Protein AF-A0A1J7BL43-F1 (afdb_monomer_lite)

Structure (mmCIF, N/CA/C/O backbone):
data_AF-A0A1J7BL43-F1
#
_entry.id   AF-A0A1J7BL43-F1
#
loop_
_atom_site.group_PDB
_atom_site.id
_atom_site.type_symbol
_atom_site.label_atom_id
_atom_site.label_alt_id
_atom_site.label_comp_id
_atom_site.label_asym_id
_atom_site.label_entity_id
_atom_site.label_seq_id
_atom_site.pdbx_PDB_ins_code
_atom_site.Cartn_x
_atom_site.Cartn_y
_atom_site.Cartn_z
_atom_site.occupancy
_atom_site.B_iso_or_equiv
_atom_site.auth_seq_id
_atom_site.auth_comp_id
_atom_site.auth_asym_id
_atom_site.auth_atom_id
_atom_site.pdbx_PDB_model_num
ATOM 1 N N . MET A 1 1 ? 7.744 2.487 4.948 1.00 47.47 1 MET A N 1
ATOM 2 C CA . MET A 1 1 ? 7.362 3.803 4.394 1.00 47.47 1 MET A CA 1
ATOM 3 C C . MET A 1 1 ? 6.868 4.698 5.522 1.00 47.47 1 MET A C 1
ATOM 5 O O . MET A 1 1 ? 5.941 4.298 6.215 1.00 47.47 1 MET A O 1
ATOM 9 N N . ASN A 1 2 ? 7.490 5.861 5.736 1.00 58.38 2 ASN A N 1
ATOM 10 C CA . ASN A 1 2 ? 6.905 6.934 6.549 1.00 58.38 2 ASN A CA 1
ATOM 11 C C . ASN A 1 2 ? 6.100 7.815 5.596 1.00 58.38 2 ASN A C 1
ATOM 13 O O . ASN A 1 2 ? 6.675 8.668 4.929 1.00 58.38 2 ASN A O 1
ATOM 17 N N . ILE A 1 3 ? 4.797 7.561 5.485 1.00 66.56 3 ILE A N 1
ATOM 18 C CA . ILE A 1 3 ? 3.902 8.485 4.789 1.00 66.56 3 ILE A CA 1
ATOM 19 C C . ILE A 1 3 ? 3.739 9.692 5.721 1.00 66.56 3 ILE A C 1
ATOM 21 O O . ILE A 1 3 ? 3.333 9.493 6.872 1.00 66.56 3 ILE A O 1
ATOM 25 N N . PRO A 1 4 ? 4.114 10.912 5.302 1.00 75.06 4 PRO A N 1
ATOM 26 C CA . PRO A 1 4 ? 3.887 12.089 6.120 1.00 75.06 4 PRO A CA 1
ATOM 27 C C . PRO A 1 4 ? 2.377 12.318 6.216 1.00 75.06 4 PRO A C 1
ATOM 29 O O . PRO A 1 4 ? 1.718 12.574 5.214 1.00 75.06 4 PRO A O 1
ATOM 32 N N . PHE A 1 5 ? 1.840 12.188 7.424 1.00 81.62 5 PHE A N 1
ATOM 33 C CA . PHE A 1 5 ? 0.473 12.593 7.730 1.00 81.62 5 PHE A CA 1
ATOM 34 C C . PHE A 1 5 ? 0.458 14.069 8.099 1.00 81.62 5 PHE A C 1
ATOM 36 O O . PHE A 1 5 ? 1.371 14.545 8.785 1.00 81.62 5 PHE A O 1
ATOM 43 N N . ASP A 1 6 ? -0.613 14.766 7.728 1.00 91.56 6 ASP A N 1
ATOM 44 C CA . ASP A 1 6 ? -0.918 16.037 8.373 1.00 91.56 6 ASP A CA 1
ATOM 45 C C . ASP A 1 6 ? -1.079 15.807 9.895 1.00 91.56 6 ASP A C 1
ATOM 47 O O . ASP A 1 6 ? -1.632 14.779 10.309 1.00 91.56 6 ASP A O 1
ATOM 51 N N . PRO A 1 7 ? -0.615 16.719 10.769 1.00 88.94 7 PRO A N 1
ATOM 52 C CA . PRO A 1 7 ? -0.756 16.552 12.214 1.00 88.94 7 PRO A CA 1
ATOM 53 C C . PRO A 1 7 ? -2.196 16.269 12.669 1.00 88.94 7 PRO A C 1
ATOM 55 O O . PRO A 1 7 ? -2.410 15.429 13.544 1.00 88.94 7 PRO A O 1
ATOM 58 N N . ALA A 1 8 ? -3.196 16.911 12.060 1.00 90.56 8 ALA A N 1
ATOM 59 C CA . ALA A 1 8 ? -4.600 16.690 12.388 1.00 90.56 8 ALA A CA 1
ATOM 60 C C . ALA A 1 8 ? -5.095 15.318 11.904 1.00 90.56 8 ALA A C 1
ATOM 62 O O . ALA A 1 8 ? -5.891 14.669 12.585 1.00 90.56 8 ALA A O 1
ATOM 63 N N . GLU A 1 9 ? -4.618 14.850 10.749 1.00 90.06 9 GLU A N 1
ATOM 64 C CA . GLU A 1 9 ? -4.888 13.494 10.260 1.00 90.06 9 GLU A CA 1
ATOM 65 C C . GLU A 1 9 ? -4.299 12.443 11.188 1.00 90.06 9 GLU A C 1
ATOM 67 O O . GLU A 1 9 ? -4.993 11.502 11.577 1.00 90.06 9 GLU A O 1
ATOM 72 N N . LEU A 1 10 ? -3.046 12.637 11.596 1.00 90.44 10 LEU A N 1
ATOM 73 C CA . LEU A 1 10 ? -2.356 11.723 12.487 1.00 90.44 10 LEU A CA 1
ATOM 74 C C . LEU A 1 10 ? -3.092 11.582 13.824 1.00 90.44 10 LEU A C 1
ATOM 76 O O . LEU A 1 10 ? -3.241 10.467 14.321 1.00 90.44 10 LEU A O 1
ATOM 80 N N . GLU A 1 11 ? -3.599 12.678 14.390 1.00 93.69 11 GLU A N 1
ATOM 81 C CA . GLU A 1 11 ? -4.392 12.631 15.623 1.00 93.69 11 GLU A CA 1
ATOM 82 C C . GLU A 1 11 ? -5.725 11.889 15.448 1.00 93.69 11 GLU A C 1
ATOM 84 O O . GLU A 1 11 ? -6.120 11.113 16.326 1.00 93.69 11 GLU A O 1
ATOM 89 N N . ARG A 1 12 ? -6.400 12.040 14.300 1.00 93.62 12 ARG A N 1
ATOM 90 C CA . ARG A 1 12 ? -7.609 11.251 13.995 1.00 93.62 12 ARG A CA 1
ATOM 91 C C . ARG A 1 12 ? -7.297 9.759 13.910 1.00 93.62 12 ARG A C 1
ATOM 93 O O . ARG A 1 12 ? -8.020 8.954 14.495 1.00 93.62 12 ARG A O 1
ATOM 100 N N . VAL A 1 13 ? -6.214 9.393 13.226 1.00 92.50 13 VAL A N 1
ATOM 101 C CA . VAL A 1 13 ? -5.794 7.993 13.075 1.00 92.50 13 VAL A CA 1
ATOM 102 C C . VAL A 1 13 ? -5.385 7.397 14.422 1.00 92.50 13 VAL A C 1
ATOM 104 O O . VAL A 1 13 ? -5.786 6.280 14.740 1.00 92.50 13 VAL A O 1
ATOM 107 N N . LYS A 1 14 ? -4.642 8.141 15.251 1.00 94.19 14 LYS A N 1
ATOM 108 C CA . LYS A 1 14 ? -4.278 7.716 16.611 1.00 94.19 14 LYS A CA 1
ATOM 109 C C . LYS A 1 14 ? -5.500 7.422 17.467 1.00 94.19 14 LYS A C 1
ATOM 111 O O . LYS A 1 14 ? -5.535 6.381 18.117 1.00 94.19 14 LYS A O 1
ATOM 116 N N . ARG A 1 15 ? -6.500 8.308 17.444 1.00 95.88 15 ARG A N 1
ATOM 117 C CA . ARG A 1 15 ? -7.751 8.106 18.183 1.00 95.88 15 ARG A CA 1
ATOM 118 C C . ARG A 1 15 ? -8.480 6.854 17.703 1.00 95.88 15 ARG A C 1
ATOM 120 O O . ARG A 1 15 ? -8.799 5.998 18.514 1.00 95.88 15 ARG A O 1
ATOM 127 N N . ALA A 1 16 ? -8.643 6.698 16.391 1.00 94.62 16 ALA A N 1
ATOM 128 C CA . ALA A 1 16 ? -9.318 5.534 15.823 1.00 94.62 16 ALA A CA 1
ATOM 129 C C . ALA A 1 16 ? -8.582 4.209 16.113 1.00 94.62 16 ALA A C 1
ATOM 131 O O . ALA A 1 16 ? -9.220 3.189 16.369 1.00 94.62 16 ALA A O 1
ATOM 132 N N . ALA A 1 17 ? -7.246 4.218 16.107 1.00 95.19 17 ALA A N 1
ATOM 133 C CA . ALA A 1 17 ? -6.436 3.061 16.480 1.00 95.19 17 ALA A CA 1
ATOM 134 C C . ALA A 1 17 ? -6.594 2.712 17.968 1.00 95.19 17 ALA A C 1
ATOM 136 O O . ALA A 1 17 ? -6.788 1.544 18.309 1.00 95.19 17 ALA A O 1
ATOM 137 N N . HIS A 1 18 ? -6.575 3.728 18.837 1.00 96.56 18 HIS A N 1
ATOM 138 C CA . HIS A 1 18 ? -6.801 3.576 20.273 1.00 96.56 18 HIS A CA 1
ATOM 139 C C . HIS A 1 18 ? -8.194 3.010 20.576 1.00 96.56 18 HIS A C 1
ATOM 141 O O . HIS A 1 18 ? -8.304 2.057 21.343 1.00 96.56 18 HIS A O 1
ATOM 147 N N . ASP A 1 19 ? -9.242 3.526 19.930 1.00 96.44 19 ASP A N 1
ATOM 148 C CA . ASP A 1 19 ? -10.624 3.062 20.117 1.00 96.44 19 ASP A CA 1
ATOM 149 C C . ASP A 1 19 ? -10.805 1.589 19.709 1.00 96.44 19 ASP A C 1
ATOM 151 O O . ASP A 1 19 ? -11.639 0.880 20.269 1.00 96.44 19 ASP A O 1
ATOM 155 N N . LYS A 1 20 ? -9.989 1.104 18.763 1.00 93.81 20 LYS A N 1
ATOM 156 C CA . LYS A 1 20 ? -9.933 -0.309 18.358 1.00 93.81 20 LYS A CA 1
ATOM 157 C C . LYS A 1 20 ? -8.948 -1.157 19.173 1.00 93.81 20 LYS A C 1
ATOM 159 O O . LYS A 1 20 ? -8.866 -2.359 18.942 1.00 93.81 20 L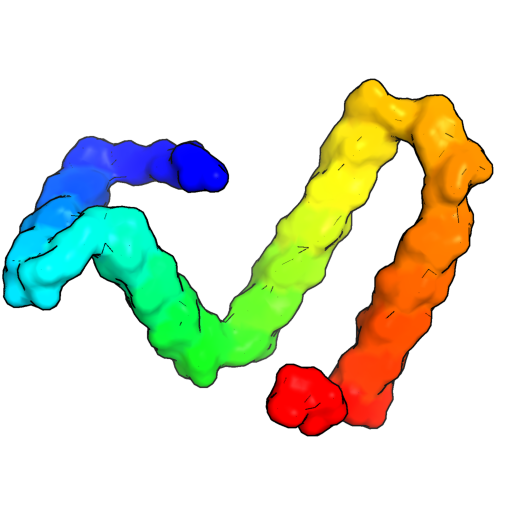YS A O 1
ATOM 164 N N . GLY A 1 21 ? -8.191 -0.562 20.095 1.00 96.38 21 GLY A N 1
ATOM 165 C CA . GLY A 1 21 ? -7.193 -1.263 20.904 1.00 96.38 21 GLY A CA 1
ATOM 166 C C . GLY A 1 21 ? -5.996 -1.799 20.110 1.00 96.38 21 GLY A C 1
ATOM 167 O O . GLY A 1 21 ? -5.359 -2.758 20.541 1.00 96.38 21 GLY A O 1
ATOM 168 N N . VAL A 1 22 ? -5.680 -1.210 18.952 1.00 96.00 22 VAL A N 1
ATOM 169 C CA . VAL A 1 22 ? -4.575 -1.645 18.080 1.00 96.00 22 VAL A CA 1
ATOM 170 C C . VAL A 1 22 ? -3.520 -0.552 17.919 1.00 96.00 22 VAL A C 1
ATOM 172 O O . VAL A 1 22 ? -3.757 0.628 18.172 1.00 96.00 22 VAL A O 1
ATOM 175 N N . SER A 1 23 ? -2.323 -0.928 17.461 1.00 94.88 23 SER A N 1
ATOM 176 C CA . SER A 1 23 ? -1.301 0.065 17.112 1.00 94.88 23 SER A CA 1
ATOM 177 C C . SER A 1 23 ? -1.726 0.893 15.892 1.00 94.88 23 SER A C 1
ATOM 179 O O . SER A 1 23 ? -2.378 0.379 14.986 1.00 94.88 23 SER A O 1
ATOM 181 N N . VAL A 1 24 ? -1.286 2.153 15.815 1.00 90.50 24 VAL A N 1
ATOM 182 C CA . VAL A 1 24 ? -1.530 3.040 14.657 1.00 90.50 24 VAL A CA 1
ATOM 183 C C . VAL A 1 24 ? -1.115 2.389 13.338 1.00 90.50 24 VAL A C 1
ATOM 185 O O . VAL A 1 24 ? -1.832 2.478 12.348 1.00 90.50 24 VAL A O 1
ATOM 188 N N . ARG A 1 25 ? 0.028 1.692 13.327 1.00 90.62 25 ARG A N 1
ATOM 189 C CA . ARG A 1 25 ? 0.512 0.988 12.136 1.00 90.62 25 ARG A CA 1
ATOM 190 C C . ARG A 1 25 ? -0.436 -0.136 11.721 1.00 90.62 25 ARG A C 1
ATOM 192 O O . ARG A 1 25 ? -0.759 -0.219 10.543 1.00 90.62 25 ARG A O 1
ATOM 199 N N . ALA A 1 26 ? -0.866 -0.968 12.670 1.00 90.56 26 ALA A N 1
ATOM 200 C CA . ALA A 1 26 ? -1.815 -2.048 12.400 1.00 90.56 26 ALA A CA 1
ATOM 201 C C . ALA A 1 26 ? -3.155 -1.488 11.907 1.00 90.56 26 ALA A C 1
ATOM 203 O O . ALA A 1 26 ? -3.667 -1.935 10.893 1.00 90.56 26 ALA A O 1
ATOM 204 N N . PHE A 1 27 ? -3.653 -0.423 12.539 1.00 93.69 27 PHE A N 1
ATOM 205 C CA . PHE A 1 27 ? -4.874 0.249 12.104 1.00 93.69 27 PHE A CA 1
ATOM 206 C C . PHE A 1 27 ? -4.799 0.737 10.652 1.00 93.69 27 PHE A C 1
ATOM 208 O O . PHE A 1 27 ? -5.713 0.476 9.876 1.00 93.69 27 PHE A O 1
ATOM 215 N N . ILE A 1 28 ? -3.726 1.449 10.281 1.00 90.19 28 ILE A N 1
ATOM 216 C CA . ILE A 1 28 ? -3.543 1.960 8.913 1.00 90.19 28 ILE A CA 1
ATOM 217 C C . ILE A 1 28 ? -3.449 0.800 7.923 1.00 90.19 28 ILE A C 1
ATOM 219 O O . ILE A 1 28 ? -4.058 0.858 6.860 1.00 90.19 28 ILE A O 1
ATOM 223 N N . HIS A 1 29 ? -2.694 -0.240 8.274 1.00 89.00 29 HIS A N 1
ATOM 224 C CA . HIS A 1 29 ? -2.532 -1.427 7.447 1.00 89.00 29 HIS A CA 1
ATOM 225 C C . HIS A 1 29 ? -3.877 -2.113 7.182 1.00 89.00 29 HIS A C 1
ATOM 227 O O . HIS A 1 29 ? -4.252 -2.302 6.029 1.00 89.00 29 HIS A O 1
ATOM 233 N N . ASP A 1 30 ? -4.640 -2.402 8.233 1.00 90.38 30 ASP A N 1
ATOM 234 C CA . ASP A 1 30 ? -5.920 -3.100 8.115 1.00 90.38 30 ASP A CA 1
ATOM 235 C C . ASP A 1 30 ? -6.969 -2.237 7.405 1.00 90.38 30 ASP A C 1
ATOM 237 O O . ASP A 1 30 ? -7.773 -2.746 6.628 1.00 90.38 30 ASP A O 1
ATOM 241 N N . ALA A 1 31 ? -6.947 -0.918 7.621 1.00 88.25 31 ALA A N 1
ATOM 242 C CA . ALA A 1 31 ? -7.802 0.010 6.889 1.00 88.25 31 ALA A CA 1
ATOM 243 C C . ALA A 1 31 ? -7.448 0.052 5.395 1.00 88.25 31 ALA A C 1
ATOM 245 O O . ALA A 1 31 ? -8.350 0.046 4.561 1.00 88.25 31 ALA A O 1
ATOM 246 N N . ALA A 1 32 ? -6.158 0.063 5.047 1.00 86.69 32 ALA A N 1
ATOM 247 C CA . ALA A 1 32 ? -5.714 0.041 3.658 1.00 86.69 32 ALA A CA 1
ATOM 248 C C . ALA A 1 32 ? -6.113 -1.266 2.958 1.00 86.69 32 ALA A C 1
ATOM 250 O O . ALA A 1 32 ? -6.621 -1.214 1.841 1.00 86.69 32 ALA A O 1
ATOM 251 N N . LEU A 1 33 ? -5.955 -2.414 3.627 1.00 87.75 33 LEU A N 1
ATOM 252 C CA . LEU A 1 33 ? -6.396 -3.706 3.096 1.00 87.75 33 LEU A CA 1
ATOM 253 C C . LEU A 1 33 ? -7.918 -3.778 2.949 1.00 87.75 33 LEU A C 1
ATOM 255 O O . LEU A 1 33 ? -8.411 -4.166 1.897 1.00 87.75 33 LEU A O 1
ATOM 259 N N . GLY A 1 34 ? -8.673 -3.315 3.947 1.00 87.38 34 GLY A N 1
ATOM 260 C CA . GLY A 1 34 ? -10.134 -3.304 3.861 1.00 87.38 34 GLY A CA 1
ATOM 261 C C . GLY A 1 34 ? -10.671 -2.434 2.718 1.00 87.38 34 GLY A C 1
ATOM 262 O O . GLY A 1 34 ? -11.705 -2.754 2.138 1.00 87.38 34 GLY A O 1
ATOM 263 N N . VAL A 1 35 ? -9.974 -1.347 2.369 1.00 84.81 35 VAL A N 1
ATOM 264 C CA . VAL A 1 35 ? -10.298 -0.523 1.191 1.00 84.81 35 VAL A CA 1
ATOM 265 C C . VAL A 1 35 ? -9.855 -1.210 -0.104 1.00 84.81 35 VAL A C 1
ATOM 267 O O . VAL A 1 35 ? -10.585 -1.157 -1.092 1.00 84.81 35 VAL A O 1
ATOM 270 N N . ALA A 1 36 ? -8.697 -1.876 -0.104 1.00 83.50 36 ALA A N 1
ATOM 271 C CA . ALA A 1 36 ? -8.203 -2.635 -1.252 1.00 83.50 36 ALA A CA 1
ATOM 272 C C . ALA A 1 36 ? -9.182 -3.742 -1.671 1.00 83.50 36 ALA A C 1
ATOM 274 O O . ALA A 1 36 ? -9.478 -3.868 -2.857 1.00 83.50 36 ALA A O 1
ATOM 275 N N . ASP A 1 37 ? -9.759 -4.458 -0.705 1.00 86.06 37 ASP A N 1
ATOM 276 C CA . ASP A 1 37 ? -10.765 -5.496 -0.958 1.00 86.06 37 ASP A CA 1
ATOM 277 C C . ASP A 1 37 ? -12.049 -4.932 -1.593 1.00 86.06 37 ASP A C 1
ATOM 279 O O . ASP A 1 37 ? -12.718 -5.608 -2.373 1.00 86.06 37 ASP A O 1
ATOM 283 N N . GLN A 1 38 ? -12.404 -3.681 -1.281 1.00 89.88 38 GLN A N 1
ATOM 284 C CA . GLN A 1 38 ? -13.587 -3.014 -1.839 1.00 89.88 38 GLN A CA 1
ATOM 285 C C . GLN A 1 38 ? -13.337 -2.422 -3.228 1.00 89.88 38 GLN A C 1
ATOM 287 O O . GLN A 1 38 ? -14.280 -2.254 -4.001 1.00 89.88 38 GLN A O 1
ATOM 292 N N . LEU A 1 39 ? -12.084 -2.081 -3.540 1.00 89.50 39 LEU A N 1
ATOM 293 C CA . LEU A 1 39 ? -11.679 -1.395 -4.769 1.00 89.50 39 LEU A CA 1
ATOM 294 C C . LEU A 1 39 ? -10.489 -2.114 -5.438 1.00 89.50 39 LEU A C 1
ATOM 296 O O . LEU A 1 39 ? -9.444 -1.491 -5.664 1.00 89.50 39 LEU A O 1
ATOM 300 N N . PRO A 1 40 ? -10.628 -3.407 -5.790 1.00 80.12 40 PRO A N 1
ATOM 301 C CA . PRO A 1 40 ? -9.504 -4.247 -6.208 1.00 80.12 40 PRO A CA 1
ATOM 302 C C . PRO A 1 40 ? -8.809 -3.732 -7.474 1.00 80.12 40 PRO A C 1
ATOM 304 O O . PRO A 1 40 ? -7.584 -3.761 -7.564 1.00 80.12 40 PRO A O 1
ATOM 307 N N . GLU A 1 41 ? -9.565 -3.186 -8.430 1.00 85.62 41 GLU A N 1
ATOM 308 C CA . GLU A 1 41 ? -9.005 -2.622 -9.666 1.00 85.62 41 GLU A CA 1
ATOM 309 C C . GLU A 1 41 ? -8.149 -1.374 -9.401 1.00 85.62 41 GLU A C 1
ATOM 311 O O . GLU A 1 41 ? -7.066 -1.226 -9.968 1.00 85.62 41 GLU A O 1
ATOM 316 N N . GLN A 1 42 ? -8.600 -0.485 -8.508 1.00 84.00 42 GLN A N 1
ATOM 317 C CA . GLN A 1 42 ? -7.859 0.733 -8.159 1.00 84.00 42 GLN A CA 1
ATOM 318 C C . GLN A 1 42 ? -6.602 0.395 -7.362 1.00 84.00 42 GLN A C 1
ATOM 320 O O . GLN A 1 42 ? -5.545 0.985 -7.589 1.00 84.00 42 GLN A O 1
ATOM 325 N N . PHE A 1 43 ? -6.705 -0.580 -6.458 1.00 82.12 43 PHE A N 1
ATOM 326 C CA . PHE A 1 43 ? -5.566 -1.076 -5.703 1.00 82.12 43 PHE A CA 1
ATOM 327 C C . PHE A 1 43 ? -4.514 -1.715 -6.619 1.00 82.12 43 PHE A C 1
ATOM 329 O O . PHE A 1 43 ? -3.335 -1.373 -6.522 1.00 82.12 43 PHE A O 1
ATOM 336 N N . ALA A 1 44 ? -4.931 -2.568 -7.560 1.00 80.62 44 ALA A N 1
ATOM 337 C CA . ALA A 1 44 ? -4.034 -3.171 -8.543 1.00 80.62 44 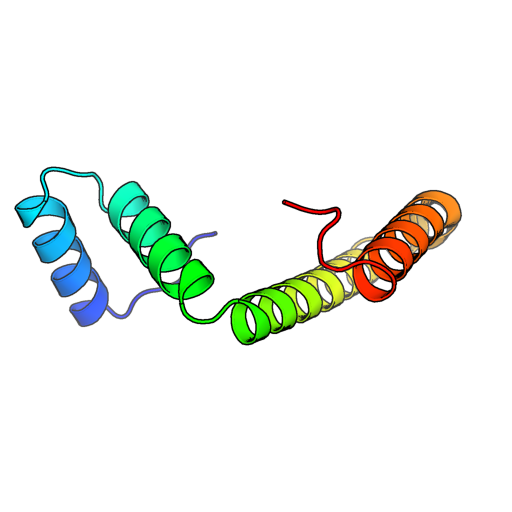ALA A CA 1
ATOM 338 C C . ALA A 1 44 ? -3.352 -2.112 -9.425 1.00 80.62 44 ALA A C 1
ATOM 340 O O . ALA A 1 44 ? -2.137 -2.162 -9.616 1.00 80.62 44 ALA A O 1
ATOM 341 N N . ALA A 1 45 ? -4.100 -1.115 -9.908 1.00 79.88 45 ALA A N 1
ATOM 342 C CA . ALA A 1 45 ? -3.546 -0.020 -10.702 1.00 79.88 45 ALA A CA 1
ATOM 343 C C . ALA A 1 45 ? -2.516 0.810 -9.915 1.00 79.88 45 ALA A C 1
ATOM 345 O O . ALA A 1 45 ? -1.445 1.122 -10.437 1.00 79.88 45 ALA A O 1
ATOM 346 N N . ALA A 1 46 ? -2.801 1.128 -8.649 1.00 80.31 46 ALA A N 1
ATOM 347 C CA . ALA A 1 46 ? -1.859 1.826 -7.777 1.00 80.31 46 ALA A CA 1
ATOM 348 C C . ALA A 1 46 ? -0.598 0.988 -7.502 1.00 80.31 46 ALA A C 1
ATOM 350 O O . ALA A 1 46 ? 0.509 1.526 -7.494 1.00 80.31 46 ALA A O 1
ATOM 351 N N . GLY A 1 47 ? -0.754 -0.328 -7.321 1.00 79.38 47 GLY A N 1
ATOM 352 C CA . GLY A 1 47 ? 0.358 -1.264 -7.157 1.00 79.38 47 GLY A CA 1
ATOM 353 C C . GLY A 1 47 ? 1.271 -1.316 -8.383 1.00 79.38 47 GLY A C 1
ATOM 354 O O . GLY A 1 47 ? 2.489 -1.234 -8.236 1.00 79.38 47 GLY A O 1
ATOM 355 N N . LEU A 1 48 ? 0.694 -1.378 -9.588 1.00 82.25 48 LEU A N 1
ATOM 356 C CA . LEU A 1 48 ? 1.450 -1.329 -10.843 1.00 82.25 48 LEU A CA 1
ATOM 357 C C . LEU A 1 48 ? 2.200 -0.000 -11.000 1.00 82.25 48 LEU A C 1
ATOM 359 O O . LEU A 1 48 ? 3.395 -0.007 -11.271 1.00 82.25 48 LEU A O 1
ATOM 363 N N . ALA A 1 49 ? 1.544 1.132 -10.733 1.00 79.12 49 ALA A N 1
ATOM 364 C CA . ALA A 1 49 ? 2.197 2.440 -10.801 1.00 79.12 49 ALA A CA 1
ATOM 365 C C . ALA A 1 49 ? 3.358 2.576 -9.796 1.00 79.12 49 ALA A C 1
ATOM 367 O O . ALA A 1 49 ? 4.395 3.161 -10.110 1.00 79.12 49 ALA A O 1
ATOM 368 N N . ALA A 1 50 ? 3.206 2.029 -8.584 1.00 75.81 50 ALA A N 1
ATOM 369 C CA . ALA A 1 50 ? 4.275 2.010 -7.589 1.00 75.81 50 ALA A CA 1
ATOM 370 C C . ALA A 1 50 ? 5.451 1.116 -8.017 1.00 75.81 50 ALA A C 1
ATOM 372 O O . ALA A 1 50 ? 6.604 1.484 -7.785 1.00 75.81 50 ALA A O 1
ATOM 373 N N . LEU A 1 51 ? 5.174 -0.033 -8.642 1.00 76.31 51 LEU A N 1
ATOM 374 C CA . LEU A 1 51 ? 6.197 -0.909 -9.213 1.00 76.31 51 LEU A CA 1
ATOM 375 C C . LEU A 1 51 ? 6.991 -0.187 -10.306 1.00 76.31 51 LEU A C 1
ATOM 377 O O . LEU A 1 51 ? 8.218 -0.158 -10.226 1.00 76.31 51 LEU A O 1
ATOM 381 N N . ASP A 1 52 ? 6.298 0.445 -11.257 1.00 78.75 52 ASP A N 1
ATOM 382 C CA . ASP A 1 52 ? 6.924 1.200 -12.347 1.00 78.75 52 ASP A CA 1
ATOM 383 C C . ASP A 1 52 ? 7.833 2.304 -11.790 1.00 78.75 52 ASP A C 1
ATOM 385 O O . ASP A 1 52 ? 9.020 2.360 -12.110 1.00 78.75 52 ASP A O 1
ATOM 389 N N . PHE A 1 53 ? 7.321 3.116 -10.857 1.00 76.94 53 PHE A N 1
ATOM 390 C CA . PHE A 1 53 ? 8.113 4.170 -10.220 1.00 76.94 53 PHE A CA 1
ATOM 391 C C . PHE A 1 53 ? 9.331 3.623 -9.465 1.00 76.94 53 PHE A C 1
ATOM 393 O O . PHE A 1 53 ? 10.404 4.221 -9.500 1.00 76.94 53 PHE A O 1
ATOM 400 N N . THR A 1 54 ? 9.184 2.498 -8.761 1.00 73.31 54 THR A N 1
ATOM 401 C CA . THR A 1 54 ? 10.294 1.895 -8.008 1.00 73.31 54 THR A CA 1
ATOM 402 C C . THR A 1 54 ? 11.367 1.357 -8.953 1.00 73.31 54 THR A C 1
ATOM 404 O O . THR A 1 54 ? 12.554 1.524 -8.674 1.00 73.31 54 THR A O 1
ATOM 407 N N . GLY A 1 55 ? 10.961 0.770 -10.082 1.00 76.12 55 GLY A N 1
ATOM 408 C CA . GLY A 1 55 ? 11.868 0.359 -11.150 1.00 76.12 55 GLY A CA 1
ATOM 409 C C . GLY A 1 55 ? 12.624 1.545 -11.745 1.00 76.12 55 GLY A C 1
ATOM 410 O O . GLY A 1 55 ? 13.850 1.507 -11.819 1.00 76.12 55 GLY A O 1
ATOM 411 N N . ASP A 1 56 ? 11.922 2.630 -12.074 1.00 77.25 56 ASP A N 1
ATOM 412 C CA . ASP A 1 56 ? 12.532 3.855 -12.606 1.00 77.25 56 ASP A CA 1
ATOM 413 C C . ASP A 1 56 ? 13.490 4.515 -11.599 1.00 77.25 56 ASP A C 1
ATOM 415 O O . ASP A 1 56 ? 14.580 4.964 -11.960 1.00 77.25 56 ASP A O 1
ATOM 419 N N . ALA A 1 57 ? 13.115 4.555 -10.317 1.00 74.62 57 ALA A N 1
ATOM 420 C CA . ALA A 1 57 ? 13.956 5.095 -9.252 1.00 74.62 57 ALA A CA 1
ATOM 421 C C . ALA A 1 57 ? 15.224 4.253 -9.044 1.00 74.62 57 ALA A C 1
ATOM 423 O O . ALA A 1 57 ? 16.302 4.808 -8.826 1.00 74.62 57 ALA A O 1
ATOM 424 N N . PHE A 1 58 ? 15.112 2.926 -9.133 1.00 74.69 58 PHE A N 1
ATOM 425 C CA . PHE A 1 58 ? 16.263 2.031 -9.071 1.00 74.69 58 PHE A CA 1
ATOM 426 C C . PHE A 1 58 ? 17.178 2.218 -10.287 1.00 74.69 58 PHE A C 1
ATOM 428 O O . PHE A 1 58 ? 18.381 2.402 -10.118 1.00 74.69 58 PHE A O 1
ATOM 435 N N . ASP A 1 59 ? 16.607 2.284 -11.493 1.00 77.88 59 ASP A N 1
ATOM 436 C CA . ASP A 1 59 ? 17.338 2.554 -12.737 1.00 77.88 59 ASP A CA 1
ATOM 437 C C . ASP A 1 59 ? 18.087 3.898 -12.690 1.00 77.88 59 ASP A C 1
ATOM 439 O O . ASP A 1 59 ? 19.162 4.035 -13.277 1.00 77.88 59 ASP A O 1
ATOM 443 N N . HIS A 1 60 ? 17.536 4.894 -11.990 1.00 73.38 60 HIS A N 1
ATOM 444 C CA . HIS A 1 60 ? 18.184 6.189 -11.792 1.00 73.38 60 HIS A CA 1
ATOM 445 C C . HIS A 1 60 ? 19.374 6.126 -10.822 1.00 73.38 60 HIS A C 1
ATOM 447 O O . HIS A 1 60 ? 20.361 6.833 -11.019 1.00 73.38 60 HIS A O 1
ATOM 453 N N . LEU A 1 61 ? 19.281 5.307 -9.770 1.00 75.12 61 LEU A N 1
ATOM 454 C CA . LEU A 1 61 ? 20.291 5.221 -8.710 1.00 75.12 61 LEU A CA 1
ATOM 455 C C . LEU A 1 61 ? 21.414 4.220 -9.009 1.00 75.12 61 LEU A C 1
ATOM 457 O O . LEU A 1 61 ? 22.524 4.421 -8.523 1.00 75.12 61 LEU A O 1
ATOM 461 N N . ALA A 1 62 ? 21.134 3.170 -9.782 1.00 73.88 62 ALA A N 1
ATOM 462 C CA . ALA A 1 62 ? 22.074 2.096 -10.106 1.00 73.88 62 ALA A CA 1
ATOM 463 C C . ALA A 1 62 ? 21.998 1.711 -11.601 1.00 73.88 62 ALA A C 1
ATOM 465 O O . ALA A 1 62 ? 21.586 0.600 -11.956 1.00 73.88 62 ALA A O 1
ATOM 466 N N . PRO A 1 63 ? 22.371 2.621 -12.520 1.00 70.06 63 PRO A N 1
ATO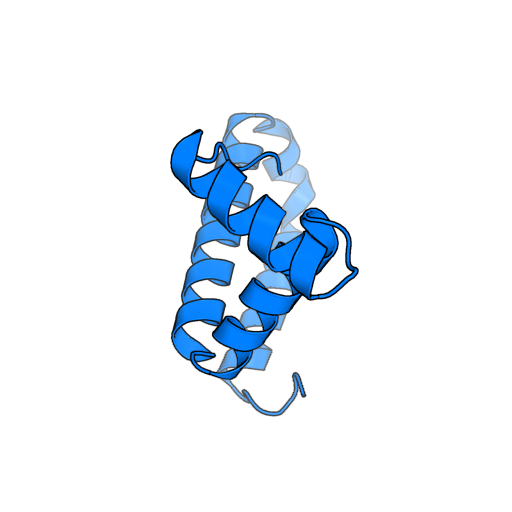M 467 C CA . PRO A 1 63 ? 22.262 2.385 -13.960 1.00 70.06 63 PRO A CA 1
ATOM 468 C C . PRO A 1 63 ? 23.136 1.222 -14.469 1.00 70.06 63 PRO A C 1
ATOM 470 O O . PRO A 1 63 ? 22.822 0.631 -15.502 1.00 70.06 63 PRO A O 1
ATOM 473 N N . GLU A 1 64 ? 24.214 0.870 -13.767 1.00 70.31 64 GLU A N 1
ATOM 474 C CA . GLU A 1 64 ? 25.099 -0.264 -14.058 1.00 70.31 64 GLU A CA 1
ATOM 475 C C . GLU A 1 64 ? 24.450 -1.634 -13.801 1.00 70.31 64 GLU A C 1
ATOM 477 O O . GLU A 1 64 ? 24.703 -2.588 -14.544 1.00 70.31 64 GLU A O 1
ATOM 482 N N . ASP A 1 65 ? 23.539 -1.724 -12.829 1.00 63.53 65 ASP A N 1
ATOM 483 C CA . ASP A 1 65 ? 22.819 -2.959 -12.496 1.00 63.53 65 ASP A CA 1
ATOM 484 C C . ASP A 1 65 ? 21.770 -3.321 -13.558 1.00 63.53 65 ASP A C 1
ATOM 486 O O . ASP A 1 65 ? 21.316 -4.470 -13.649 1.00 63.53 65 ASP A O 1
ATOM 490 N N . ARG A 1 66 ? 21.447 -2.369 -14.444 1.00 58.06 66 ARG A N 1
ATOM 491 C CA . ARG A 1 66 ? 20.578 -2.550 -15.614 1.00 58.06 66 ARG A CA 1
ATOM 492 C C . ARG A 1 66 ? 21.095 -3.627 -16.572 1.00 58.06 66 ARG A C 1
ATOM 494 O O . ARG A 1 66 ? 20.302 -4.282 -17.246 1.00 58.06 66 ARG A O 1
ATOM 501 N N . ALA A 1 67 ? 22.413 -3.839 -16.625 1.00 54.81 67 ALA A N 1
ATOM 502 C CA . ALA A 1 67 ? 23.025 -4.886 -17.443 1.00 54.81 67 ALA A CA 1
ATOM 503 C C . ALA A 1 67 ? 22.859 -6.303 -16.844 1.00 54.81 67 ALA A C 1
ATOM 505 O O . ALA A 1 67 ? 22.933 -7.283 -17.584 1.00 54.81 67 ALA A O 1
ATOM 506 N N . GLY A 1 68 ? 22.603 -6.424 -15.531 1.00 52.19 68 GLY A N 1
ATOM 507 C CA . GLY A 1 68 ? 22.491 -7.701 -14.804 1.00 52.19 68 GLY A CA 1
ATOM 508 C C . GLY A 1 68 ? 21.058 -8.164 -14.496 1.00 52.19 68 GLY A C 1
ATOM 509 O O . GLY A 1 68 ? 20.832 -9.336 -14.198 1.00 52.19 68 GLY A O 1
ATOM 510 N N . THR A 1 69 ? 20.066 -7.281 -14.625 1.00 57.88 69 THR A N 1
ATOM 511 C CA . THR A 1 69 ? 18.637 -7.542 -14.357 1.00 57.88 69 THR A CA 1
ATOM 512 C C . THR A 1 69 ? 17.732 -8.017 -15.524 1.00 57.88 69 THR A C 1
ATOM 514 O O . THR A 1 69 ? 16.517 -8.088 -15.303 1.00 57.88 69 THR A O 1
ATOM 517 N N . PRO A 1 70 ? 18.196 -8.422 -16.735 1.00 58.03 70 PRO A N 1
ATOM 518 C CA . PRO A 1 70 ? 17.289 -8.879 -17.804 1.00 58.03 70 PRO A CA 1
ATOM 519 C C . PRO A 1 70 ? 16.350 -10.022 -17.391 1.00 58.03 70 PRO A C 1
ATOM 521 O O . PRO A 1 70 ? 15.201 -10.093 -17.826 1.00 58.03 70 PRO A O 1
ATOM 524 N N . HIS A 1 71 ? 16.830 -10.923 -16.533 1.00 56.31 71 HIS A N 1
ATOM 525 C CA . HIS A 1 71 ? 16.095 -12.121 -16.130 1.00 56.31 71 HIS A CA 1
ATOM 526 C C . HIS A 1 71 ? 14.973 -11.828 -15.128 1.00 56.31 71 HIS A C 1
ATOM 528 O O . HIS A 1 71 ? 13.932 -12.483 -15.189 1.00 56.31 71 HIS A O 1
ATOM 534 N N . LEU A 1 72 ? 15.163 -10.833 -14.253 1.00 58.50 72 LEU A N 1
ATOM 535 C CA . LEU A 1 72 ? 14.152 -10.399 -13.286 1.00 58.50 72 LEU A CA 1
ATOM 536 C C . LEU A 1 72 ? 13.017 -9.661 -13.995 1.00 58.50 72 LEU A C 1
ATOM 538 O O . LEU A 1 72 ? 11.869 -10.071 -13.853 1.00 58.50 72 LEU A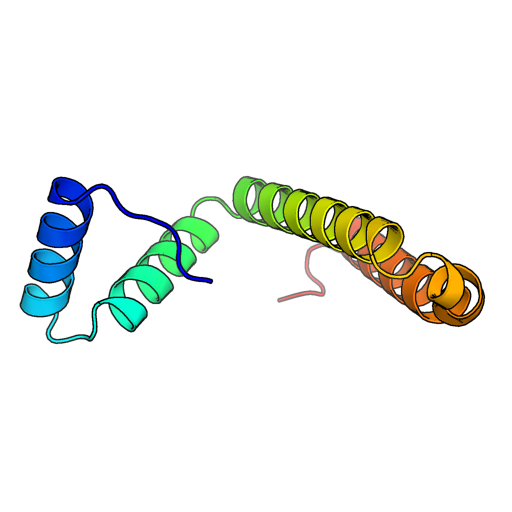 O 1
ATOM 542 N N . ARG A 1 73 ? 13.331 -8.721 -14.899 1.00 65.38 73 ARG A N 1
ATOM 543 C CA . ARG A 1 73 ? 12.301 -8.063 -15.723 1.00 65.38 73 ARG A CA 1
ATOM 544 C C . ARG A 1 73 ? 11.525 -9.060 -16.580 1.00 65.38 73 ARG A C 1
ATOM 546 O O . ARG A 1 73 ? 10.307 -8.987 -16.657 1.00 65.38 73 ARG A O 1
ATOM 553 N N . ALA A 1 74 ? 12.198 -10.041 -17.187 1.00 64.75 74 ALA A N 1
ATOM 554 C CA . ALA A 1 74 ? 11.524 -11.082 -17.964 1.00 64.75 74 ALA A CA 1
ATOM 555 C C . ALA A 1 74 ? 10.657 -12.021 -17.102 1.00 64.75 74 ALA A C 1
ATOM 557 O O . ALA A 1 74 ? 9.705 -12.617 -17.608 1.00 64.75 74 ALA A O 1
ATOM 558 N N . ALA A 1 75 ? 10.991 -12.220 -15.824 1.00 64.44 75 ALA A N 1
ATOM 559 C CA . ALA A 1 75 ? 10.161 -12.976 -14.887 1.00 64.44 75 ALA A CA 1
ATOM 560 C C . ALA A 1 75 ? 8.940 -12.156 -14.436 1.00 64.44 75 ALA A C 1
ATOM 562 O O . ALA A 1 75 ? 7.827 -12.676 -14.471 1.00 64.44 75 ALA A O 1
ATOM 563 N N . GLU A 1 76 ? 9.127 -10.871 -14.127 1.00 63.91 76 GLU A N 1
ATOM 564 C CA . GLU A 1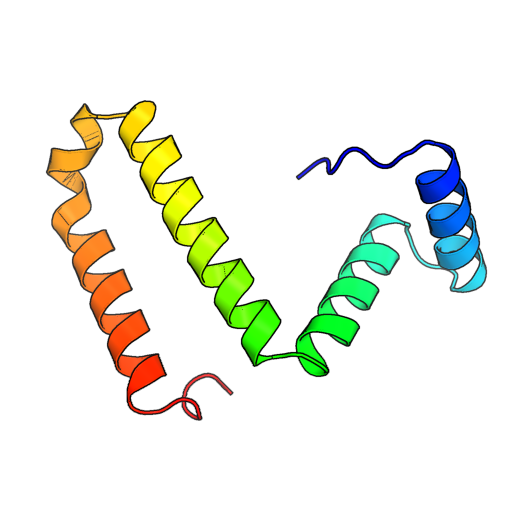 76 ? 8.058 -9.928 -13.772 1.00 63.91 76 GLU A CA 1
ATOM 565 C C . GLU A 1 76 ? 7.061 -9.741 -14.919 1.00 63.91 76 GLU A C 1
ATOM 567 O O . GLU A 1 76 ? 5.855 -9.866 -14.720 1.00 63.91 76 GLU A O 1
ATOM 572 N N . GLN A 1 77 ? 7.545 -9.559 -16.151 1.00 71.00 77 GLN A N 1
ATOM 573 C CA . GLN A 1 77 ? 6.681 -9.429 -17.326 1.00 71.00 77 GLN A CA 1
ATOM 574 C C . GLN A 1 77 ? 5.870 -10.704 -17.584 1.00 71.00 77 GLN A C 1
ATOM 576 O O . GLN A 1 77 ? 4.703 -10.632 -17.966 1.00 71.00 77 GLN A O 1
ATOM 581 N N . ARG A 1 78 ? 6.463 -11.884 -17.355 1.00 67.50 78 ARG A N 1
ATOM 582 C CA . ARG A 1 78 ? 5.752 -13.167 -17.466 1.00 67.50 78 ARG A CA 1
ATOM 583 C C . ARG A 1 78 ? 4.702 -13.332 -16.370 1.00 67.50 78 ARG A C 1
ATOM 585 O O . ARG A 1 78 ? 3.604 -13.789 -16.677 1.00 67.50 78 ARG A O 1
ATOM 592 N N . ALA A 1 79 ? 5.005 -12.939 -15.135 1.00 63.41 79 ALA A N 1
ATOM 593 C CA . ALA A 1 79 ? 4.050 -12.969 -14.029 1.00 63.41 79 ALA A CA 1
ATOM 594 C C . ALA A 1 79 ? 2.871 -12.009 -14.273 1.00 63.41 79 ALA A C 1
ATOM 596 O O . ALA A 1 79 ? 1.716 -12.416 -14.164 1.00 63.41 79 ALA A O 1
ATOM 597 N N . ALA A 1 80 ? 3.146 -10.779 -14.717 1.00 65.44 80 ALA A N 1
ATOM 598 C CA . ALA A 1 80 ? 2.121 -9.804 -15.091 1.00 65.44 80 ALA A CA 1
ATOM 599 C C . ALA A 1 80 ? 1.238 -10.299 -16.254 1.00 65.44 80 ALA A C 1
ATOM 601 O O . ALA A 1 80 ? 0.018 -10.151 -16.220 1.00 65.44 80 ALA A O 1
ATOM 602 N N . GLN A 1 81 ? 1.827 -10.951 -17.265 1.00 67.62 81 GLN A N 1
ATOM 603 C CA . GLN A 1 81 ? 1.069 -11.556 -18.368 1.00 67.62 81 GLN A CA 1
ATOM 604 C C . GLN A 1 81 ? 0.212 -12.748 -17.933 1.00 67.62 81 GLN A C 1
ATOM 606 O O . GLN A 1 81 ? -0.858 -12.953 -18.503 1.00 67.62 81 GLN A O 1
ATOM 611 N N . ALA A 1 82 ? 0.674 -13.550 -16.972 1.00 65.94 82 ALA A N 1
ATOM 612 C CA . ALA A 1 82 ? -0.102 -14.665 -16.439 1.00 65.94 82 ALA A CA 1
ATOM 613 C C . ALA A 1 82 ? -1.341 -14.157 -15.687 1.00 65.94 82 ALA A C 1
ATOM 615 O O . ALA A 1 82 ? -2.445 -14.619 -15.959 1.00 65.94 82 ALA A O 1
ATOM 616 N N . LEU A 1 83 ? -1.174 -13.132 -14.847 1.00 56.72 83 LEU A N 1
ATOM 617 C CA . LEU A 1 83 ? -2.271 -12.481 -14.123 1.00 56.72 83 LEU A CA 1
ATOM 618 C C . LEU A 1 83 ? -3.288 -11.815 -15.061 1.00 56.72 83 LEU A C 1
ATOM 620 O O . LEU A 1 83 ? -4.489 -11.904 -14.833 1.00 56.72 83 LEU A O 1
ATOM 624 N N . ALA A 1 84 ? -2.829 -11.191 -16.148 1.00 62.41 84 ALA A N 1
ATOM 625 C CA . ALA A 1 84 ? -3.718 -10.573 -17.134 1.00 62.41 84 ALA A CA 1
ATOM 626 C C . ALA A 1 84 ? -4.524 -11.592 -17.965 1.00 62.41 84 ALA A C 1
ATOM 628 O O . ALA A 1 84 ? -5.575 -11.249 -18.505 1.00 62.41 84 ALA A O 1
ATOM 629 N N . LYS A 1 85 ? -4.028 -12.830 -18.106 1.00 56.38 85 LYS A N 1
ATOM 630 C CA . LYS A 1 85 ? -4.693 -13.909 -18.859 1.00 56.38 85 LYS A CA 1
ATOM 631 C C . LYS A 1 85 ? -5.626 -14.752 -17.997 1.00 56.38 85 LYS A C 1
ATOM 633 O O . LYS A 1 85 ? -6.559 -15.331 -18.544 1.00 56.38 85 LYS A O 1
ATOM 638 N N . ASP A 1 86 ? -5.375 -14.815 -16.694 1.00 50.00 86 ASP A N 1
ATOM 639 C CA . ASP A 1 86 ? -6.224 -15.522 -15.743 1.00 50.00 86 ASP A CA 1
ATOM 640 C C . ASP A 1 86 ? -6.234 -14.791 -14.385 1.00 50.00 86 ASP A C 1
ATOM 642 O O . ASP A 1 86 ? -5.461 -15.124 -13.480 1.00 50.00 86 ASP A O 1
ATOM 646 N N . PRO A 1 87 ? -7.081 -13.755 -14.225 1.00 50.56 87 PRO A N 1
ATOM 647 C CA . PRO A 1 87 ? -7.117 -12.940 -13.010 1.00 50.56 87 PRO A CA 1
ATOM 648 C C . PRO A 1 87 ? -7.569 -13.719 -11.761 1.00 50.56 87 PRO A C 1
ATOM 650 O O . PRO A 1 87 ? -7.435 -13.210 -10.652 1.00 50.56 87 PRO A O 1
ATOM 653 N N . GLY A 1 88 ? -8.075 -14.951 -11.918 1.00 50.56 88 GLY A N 1
ATOM 654 C CA . GLY A 1 88 ? -8.455 -15.844 -10.820 1.00 50.56 88 GLY A CA 1
ATOM 655 C C . GLY A 1 88 ? -7.320 -16.716 -10.268 1.00 50.56 88 GLY A C 1
ATOM 656 O O . GLY A 1 88 ? -7.499 -17.335 -9.227 1.00 50.56 88 GLY A O 1
ATOM 657 N N . ALA A 1 89 ? -6.151 -16.766 -10.917 1.00 48.69 89 ALA A N 1
ATOM 658 C CA . ALA A 1 89 ? -5.030 -17.613 -10.485 1.00 48.69 89 ALA A CA 1
ATOM 659 C C . ALA A 1 89 ? -4.203 -17.024 -9.321 1.00 48.69 89 ALA A C 1
ATOM 661 O O . ALA A 1 89 ? -3.283 -17.676 -8.828 1.00 48.69 89 ALA A O 1
ATOM 662 N N . ALA A 1 90 ? -4.504 -15.789 -8.904 1.00 47.81 90 ALA A N 1
ATOM 663 C CA . ALA A 1 90 ? -3.849 -15.097 -7.789 1.00 47.81 90 ALA A CA 1
ATOM 664 C C . ALA A 1 90 ? -4.622 -15.182 -6.455 1.00 47.81 90 ALA A C 1
ATOM 666 O O . ALA A 1 90 ? -4.170 -14.589 -5.474 1.00 47.81 90 ALA A O 1
ATOM 667 N N . ALA A 1 91 ? -5.772 -15.871 -6.436 1.00 44.91 91 ALA A N 1
ATOM 668 C CA . ALA A 1 91 ? -6.622 -16.066 -5.259 1.00 44.91 91 ALA A CA 1
ATOM 669 C C . ALA A 1 91 ? -6.300 -17.368 -4.510 1.00 44.91 91 ALA A C 1
ATOM 671 O O . ALA A 1 91 ? -6.015 -18.388 -5.180 1.00 44.91 91 ALA A O 1
#

Radius of gyration: 17.88 Å; chains: 1; bounding box: 39×34×40 Å

Sequence (91 aa):
MNIPFDPAELERVKRAAHDKGVSVRAFIHDAALGVADQLPEQFAAAGLAALDFTGDAFDHLAPEDRAGTPHLRAAEQRAAQALAKDPGAAA

pLDDT: mean 76.46, std 14.58, range [44.91, 96.56]

Foldseek 3Di:
DPDDDDPVRLVVLCVVCVVVVHDSVVSVVVVVVVVCVVVVVVVVVVVVVVVVVVVVVCCVVCVVCVVVCPVVVVVVVVVVVVCVVPVPVVD

Organism: NCBI:txid1428644

Secondary structure (DSSP, 8-state):
------HHHHHHHHHHHHHTTS-HHHHHHHHHHHHHHH-HHHHHHHHHHHHHHHHHHHHHH-TTGGGT-HHHHHHHHHH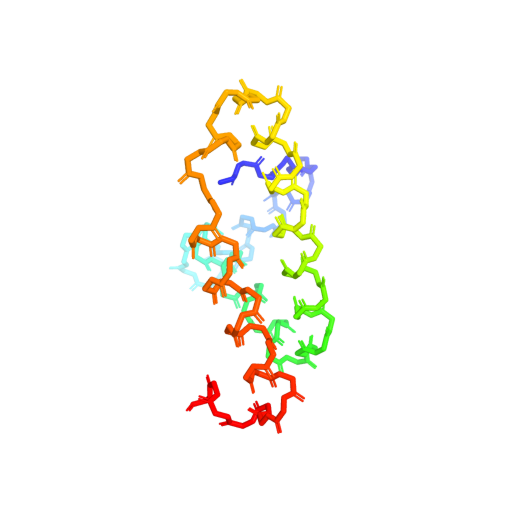HHHHHH-TTTT-